Protein AF-A0A169RGC4-F1 (afdb_monomer_lite)

Radius of gyration: 24.98 Å; chains: 1; bounding box: 71×52×69 Å

Foldseek 3Di:
DDDDDDDDPDDDDDDDDFDFDQDDDPNDTDTDGPPQWFAWKWKKWQWDQVQLVLQLVVLVVQQFPQWDDSRPKIKTLAGFRDGARCVQQDFPDAFWPDKDAFAADWAWDQDPQQWIKIWHDDPVSQVSSVSCVVRPGDDDDPGDIIIIGTGNHQGPHDRVPDDGGRHMIITTGMDMDHD

Sequence (179 aa):
MCQACGGACGALPSRRSGLVLDVNVAGRSLRIRDAGGAAPLYVSRPLDADSASRMTEWARRCGFVDLVPQDQMHVTVAYSRAPVDWFKFPSWFAADDLVVPAGGPRRVETFDGDVSVLRFASEPLNLRWDEFRRGGCSWDHPSYAPHITFAGRLGTADPSRLKAFAGELRFGPEEFAPI

pLDDT: mean 83.48, std 19.13, range [35.03, 98.5]

Organism: NCBI:txid223967

Secondary structure (DSSP, 8-state):
-------------------EEEEEETTEEEEEE-----EEEEEEEEBPHHHHHHHHHHHHHHT-EEEPPGGG-EEEEEEEEEEE-GGG----S-TT-EEE-SSSSEEEEE-TTS-EEEEE--HHHHHHHHHHHHTT---SSSS---EEEEEEE-TT--TTTPPPP-S-EEE---EEE--

Structure (mmCIF, N/CA/C/O backbone):
data_AF-A0A169RGC4-F1
#
_entry.id   AF-A0A169RGC4-F1
#
loop_
_atom_site.group_PDB
_atom_site.id
_atom_site.type_symbol
_atom_site.label_atom_id
_atom_site.label_alt_id
_atom_site.label_comp_id
_atom_site.label_asym_id
_atom_site.label_entity_id
_atom_site.label_seq_id
_atom_site.pdbx_PDB_ins_code
_atom_site.Cartn_x
_atom_site.Cartn_y
_atom_site.Cartn_z
_atom_site.occupancy
_atom_site.B_iso_or_equiv
_atom_site.auth_seq_id
_atom_site.auth_comp_id
_atom_site.auth_asym_id
_atom_site.auth_atom_id
_atom_site.pdbx_PDB_model_num
ATOM 1 N N . MET A 1 1 ? 50.389 -39.868 -49.299 1.00 39.00 1 MET A N 1
ATOM 2 C CA . MET A 1 1 ? 50.598 -38.575 -48.609 1.00 39.00 1 MET A CA 1
ATOM 3 C C . MET A 1 1 ? 49.284 -37.803 -48.654 1.00 39.00 1 MET A C 1
ATOM 5 O O . MET A 1 1 ? 48.720 -37.744 -49.735 1.00 39.00 1 MET A O 1
ATOM 9 N N . CYS A 1 2 ? 48.831 -37.290 -47.495 1.00 36.91 2 CYS A N 1
ATOM 10 C CA . CYS A 1 2 ? 47.603 -36.505 -47.212 1.00 36.91 2 CYS A CA 1
ATOM 11 C C . CYS A 1 2 ? 46.265 -37.229 -47.483 1.00 36.91 2 CYS A C 1
ATOM 13 O O . CYS A 1 2 ? 45.846 -37.335 -48.624 1.00 36.91 2 CYS A O 1
ATOM 15 N N . GLN A 1 3 ? 45.627 -37.928 -46.535 1.00 38.81 3 GLN A N 1
ATOM 16 C CA . GLN A 1 3 ? 45.061 -37.561 -45.217 1.00 38.81 3 GLN A CA 1
ATOM 17 C C . GLN A 1 3 ? 43.708 -36.827 -45.320 1.00 38.81 3 GLN A C 1
ATOM 19 O O . GLN A 1 3 ? 43.590 -35.760 -45.912 1.00 38.81 3 GLN A O 1
ATOM 24 N N . ALA A 1 4 ? 42.690 -37.488 -44.763 1.00 43.19 4 ALA A N 1
ATOM 25 C CA . ALA A 1 4 ? 41.274 -37.155 -44.793 1.00 43.19 4 ALA A CA 1
ATOM 26 C C . ALA A 1 4 ? 40.915 -35.992 -43.854 1.00 43.19 4 ALA A C 1
ATOM 28 O O . ALA A 1 4 ? 41.393 -35.947 -42.722 1.00 43.19 4 ALA A O 1
ATOM 29 N N . CYS A 1 5 ? 39.993 -35.127 -44.283 1.00 39.34 5 CYS A N 1
ATOM 30 C CA . CYS A 1 5 ? 39.291 -34.185 -43.411 1.00 39.34 5 CYS A CA 1
ATOM 31 C C . CYS A 1 5 ? 37.832 -34.634 -43.265 1.00 39.34 5 CYS A C 1
ATOM 33 O O . CYS A 1 5 ? 36.992 -34.349 -44.115 1.00 39.34 5 CYS A O 1
ATOM 35 N N . GLY A 1 6 ? 37.549 -35.365 -42.184 1.00 35.59 6 GLY A N 1
ATOM 36 C CA . GLY A 1 6 ? 36.192 -35.608 -41.702 1.00 35.59 6 GLY A CA 1
ATOM 37 C C . GLY A 1 6 ? 35.671 -34.365 -40.983 1.00 35.59 6 GLY A C 1
ATOM 38 O O . GLY A 1 6 ? 36.215 -33.968 -39.955 1.00 35.59 6 GLY A O 1
ATOM 39 N N . GLY A 1 7 ? 34.634 -33.737 -41.536 1.00 35.12 7 GLY A N 1
ATOM 40 C CA . GLY A 1 7 ? 33.927 -32.630 -40.899 1.00 35.12 7 GLY A CA 1
ATOM 41 C C . GLY A 1 7 ? 32.995 -33.153 -39.811 1.00 35.12 7 GLY A C 1
ATOM 42 O O . GLY A 1 7 ? 31.954 -33.734 -40.108 1.00 35.12 7 GLY A O 1
ATOM 43 N N . ALA A 1 8 ? 33.369 -32.956 -38.549 1.00 39.88 8 ALA A N 1
ATOM 44 C CA . ALA A 1 8 ? 32.486 -33.191 -37.417 1.00 39.88 8 ALA A CA 1
ATOM 45 C C . ALA A 1 8 ? 31.430 -32.076 -37.341 1.00 39.88 8 ALA A C 1
ATOM 47 O O . ALA A 1 8 ? 31.753 -30.895 -37.212 1.00 39.88 8 ALA A O 1
ATOM 48 N N . CYS A 1 9 ? 30.159 -32.472 -37.406 1.00 39.56 9 CYS A N 1
ATOM 49 C CA . CYS A 1 9 ? 29.011 -31.645 -37.060 1.00 39.56 9 CYS A CA 1
ATOM 50 C C . CYS A 1 9 ? 29.059 -31.371 -35.545 1.00 39.56 9 CYS A C 1
ATOM 52 O O . CYS A 1 9 ? 28.739 -32.239 -34.735 1.00 39.56 9 CYS A O 1
ATOM 54 N N . GLY A 1 10 ? 29.546 -30.190 -35.159 1.00 35.03 10 GLY A N 1
ATOM 55 C CA . GLY A 1 10 ? 29.570 -29.734 -33.772 1.00 35.03 10 GLY A CA 1
ATOM 56 C C . GLY A 1 10 ? 28.248 -29.068 -33.407 1.00 35.03 10 GLY A C 1
ATOM 57 O O . GLY A 1 10 ? 27.938 -27.988 -33.903 1.00 35.03 10 GLY A O 1
ATOM 58 N N . ALA A 1 11 ? 27.472 -29.716 -32.541 1.00 40.44 11 ALA A N 1
ATOM 59 C CA . ALA A 1 11 ? 26.270 -29.158 -31.940 1.00 40.44 11 ALA A CA 1
ATOM 60 C C . ALA A 1 11 ? 26.572 -27.838 -31.201 1.00 40.44 11 ALA A C 1
ATOM 62 O O . ALA A 1 11 ? 27.529 -27.748 -30.429 1.00 40.44 11 ALA A O 1
ATOM 63 N N . LEU A 1 12 ? 25.732 -26.821 -31.416 1.00 38.06 12 LEU A N 1
ATOM 64 C CA . LEU A 1 12 ? 25.759 -25.560 -30.673 1.00 38.06 12 LEU A CA 1
ATOM 65 C C . LEU A 1 12 ? 25.458 -25.826 -29.187 1.00 38.06 12 LEU A C 1
ATOM 67 O O . LEU A 1 12 ? 24.394 -26.370 -28.880 1.00 38.06 12 LEU A O 1
ATOM 71 N N . PRO A 1 13 ? 26.321 -25.422 -28.238 1.00 37.00 13 PRO A N 1
ATOM 72 C CA . PRO A 1 13 ? 25.960 -25.472 -26.834 1.00 37.00 13 PRO A CA 1
ATOM 73 C C . PRO A 1 13 ? 24.955 -24.355 -26.533 1.00 37.00 13 PRO A C 1
ATOM 75 O O . PRO A 1 13 ? 25.284 -23.170 -26.576 1.00 37.00 13 PRO A O 1
ATOM 78 N N . SER A 1 14 ? 23.730 -24.731 -26.166 1.00 51.28 14 SER A N 1
ATOM 79 C CA . SER A 1 14 ? 22.794 -23.821 -25.513 1.00 51.28 14 SER A CA 1
ATOM 80 C C . SER A 1 14 ? 23.370 -23.417 -24.152 1.00 51.28 14 SER A C 1
ATOM 82 O O . SER A 1 14 ? 23.319 -24.185 -23.190 1.00 51.28 14 SER A O 1
ATOM 84 N N . ARG A 1 15 ? 23.929 -22.211 -24.046 1.00 40.75 15 ARG A N 1
ATOM 85 C CA . ARG A 1 15 ? 24.259 -21.601 -22.754 1.00 40.75 15 ARG A CA 1
ATOM 86 C C . ARG A 1 15 ? 23.496 -20.295 -22.617 1.00 40.75 15 ARG A C 1
ATOM 88 O O . ARG A 1 15 ? 23.876 -19.273 -23.171 1.00 40.75 15 ARG A O 1
ATOM 95 N N . ARG A 1 16 ? 22.421 -20.349 -21.829 1.00 53.38 16 ARG A N 1
ATOM 96 C CA . ARG A 1 16 ? 21.926 -19.186 -21.091 1.00 53.38 16 ARG A CA 1
ATOM 97 C C . ARG A 1 16 ? 23.031 -18.765 -20.126 1.00 53.38 16 ARG A C 1
ATOM 99 O O . ARG A 1 16 ? 23.321 -19.504 -19.190 1.00 53.38 16 ARG A O 1
ATOM 106 N N . SER A 1 17 ? 23.666 -17.628 -20.360 1.00 44.28 17 SER A N 1
ATOM 107 C CA . SER A 1 17 ? 24.466 -16.884 -19.379 1.00 44.28 17 SER A CA 1
ATOM 108 C C . SER A 1 17 ? 24.705 -15.495 -19.961 1.00 44.28 17 SER A C 1
ATOM 110 O O . SER A 1 17 ? 24.992 -15.400 -21.152 1.00 44.28 17 SER A O 1
ATOM 112 N N . GLY A 1 18 ? 24.506 -14.452 -19.148 1.00 43.84 18 GLY A N 1
ATOM 113 C CA . GLY A 1 18 ? 24.508 -13.045 -19.560 1.00 43.84 18 GLY A CA 1
ATOM 114 C C . GLY A 1 18 ? 25.628 -12.693 -20.539 1.00 43.84 18 GLY A C 1
ATOM 115 O O . GLY A 1 18 ? 26.753 -13.179 -20.408 1.00 43.84 18 GLY A O 1
ATOM 116 N N . LEU A 1 19 ? 25.293 -11.872 -21.534 1.00 46.81 19 LEU A N 1
ATOM 117 C CA . LEU A 1 19 ? 26.230 -11.390 -22.540 1.00 46.81 19 LEU A CA 1
ATOM 118 C C . LEU A 1 19 ? 27.391 -10.685 -21.825 1.00 46.81 19 LEU A C 1
ATOM 120 O O . LEU A 1 19 ? 27.216 -9.623 -21.234 1.00 46.81 19 LEU A O 1
ATOM 124 N N . VAL A 1 20 ? 28.574 -11.296 -21.846 1.00 51.88 20 VAL A N 1
ATOM 125 C CA . VAL A 1 20 ? 29.806 -10.633 -21.420 1.00 51.88 20 VAL A CA 1
ATOM 126 C C . VAL A 1 20 ? 30.386 -9.988 -22.664 1.00 51.88 20 VAL A C 1
ATOM 128 O O . VAL A 1 20 ? 30.787 -10.696 -23.588 1.00 51.88 20 VAL A O 1
ATOM 131 N N . LEU A 1 21 ? 30.395 -8.657 -22.702 1.00 55.22 21 LEU A N 1
ATOM 132 C CA . LEU A 1 21 ? 31.106 -7.926 -23.742 1.00 55.22 21 LEU A CA 1
ATOM 133 C C . LEU A 1 21 ? 32.515 -7.623 -23.233 1.00 55.22 21 LEU A C 1
ATOM 135 O O . LEU A 1 21 ? 32.686 -6.961 -22.205 1.00 55.22 21 LEU A O 1
ATOM 139 N N . ASP A 1 22 ? 33.516 -8.101 -23.962 1.00 61.06 22 ASP A N 1
ATOM 140 C CA . ASP A 1 22 ? 34.893 -7.660 -23.783 1.00 61.06 22 ASP A CA 1
ATOM 141 C C . ASP A 1 22 ? 35.091 -6.384 -24.608 1.00 61.06 22 ASP A C 1
ATOM 143 O O . ASP A 1 22 ? 35.168 -6.422 -25.837 1.00 61.06 22 ASP A O 1
ATOM 147 N N . VAL A 1 23 ? 35.141 -5.234 -23.932 1.00 66.06 23 VAL A N 1
ATOM 148 C CA . VAL A 1 23 ? 35.429 -3.945 -24.573 1.00 66.06 23 VAL A CA 1
ATOM 149 C C . VAL A 1 23 ? 36.883 -3.588 -24.312 1.00 66.06 23 VAL A C 1
ATOM 151 O O . VAL A 1 23 ? 37.326 -3.539 -23.164 1.00 66.06 23 VAL A O 1
ATOM 154 N N . ASN A 1 24 ? 37.628 -3.300 -25.377 1.00 68.12 24 ASN A N 1
ATOM 155 C CA . ASN A 1 24 ? 38.973 -2.752 -25.264 1.00 68.12 24 ASN A CA 1
ATOM 156 C C . ASN A 1 24 ? 38.913 -1.223 -25.272 1.00 68.12 24 ASN A C 1
ATOM 158 O O . ASN A 1 24 ? 38.585 -0.617 -26.291 1.00 68.12 24 ASN A O 1
ATOM 162 N N . VAL A 1 25 ? 39.269 -0.602 -24.147 1.00 61.53 25 VAL A N 1
ATOM 163 C CA . VAL A 1 25 ? 39.415 0.856 -24.036 1.00 61.53 25 VAL A CA 1
ATOM 164 C C . VAL A 1 25 ? 40.846 1.157 -23.606 1.00 61.53 25 VAL A C 1
ATOM 166 O O . VAL A 1 25 ? 41.284 0.711 -22.547 1.00 61.53 25 VAL A O 1
ATOM 169 N N . ALA A 1 26 ? 41.592 1.883 -24.445 1.00 72.75 26 ALA A N 1
ATOM 170 C CA . ALA A 1 26 ? 42.985 2.277 -24.192 1.00 72.75 26 ALA A CA 1
ATOM 171 C C . ALA A 1 26 ? 43.910 1.108 -23.768 1.00 72.75 26 ALA A C 1
ATOM 173 O O . ALA A 1 26 ? 44.706 1.230 -22.840 1.00 72.75 26 ALA A O 1
ATOM 174 N N . GLY A 1 27 ? 43.781 -0.050 -24.427 1.00 72.50 27 GLY A N 1
ATOM 175 C CA . GLY A 1 27 ? 44.619 -1.228 -24.163 1.00 72.50 27 GLY A CA 1
ATOM 176 C C . GLY A 1 27 ? 44.277 -1.994 -22.880 1.00 72.50 27 GLY A C 1
ATOM 177 O O . GLY A 1 27 ? 45.005 -2.913 -22.509 1.00 72.50 27 GLY A O 1
ATOM 178 N N . ARG A 1 28 ? 43.180 -1.643 -22.197 1.00 59.34 28 ARG A N 1
ATOM 179 C CA . ARG A 1 28 ? 42.624 -2.415 -21.082 1.00 59.34 28 ARG A CA 1
ATOM 180 C C . ARG A 1 28 ? 41.343 -3.115 -21.527 1.00 59.34 28 ARG A C 1
ATOM 182 O O . ARG A 1 28 ? 40.390 -2.466 -21.955 1.00 59.34 28 ARG A O 1
ATOM 189 N N . SER A 1 29 ? 41.324 -4.439 -21.371 1.00 65.00 29 SER A N 1
ATOM 190 C CA . SER A 1 29 ? 40.125 -5.253 -21.572 1.00 65.00 29 SER A CA 1
ATOM 191 C C . SER A 1 29 ? 39.216 -5.107 -20.356 1.00 65.00 29 SER A C 1
ATOM 193 O O . SER A 1 29 ? 39.537 -5.588 -19.267 1.00 65.00 29 SER A O 1
ATOM 195 N N . LEU A 1 30 ? 38.087 -4.431 -20.534 1.00 63.47 30 LEU A N 1
ATOM 196 C CA . LEU A 1 30 ? 37.021 -4.351 -19.545 1.00 63.47 30 LEU A CA 1
ATOM 197 C C . LEU A 1 30 ? 36.033 -5.484 -19.809 1.00 63.47 30 LEU A C 1
ATOM 199 O O . LEU A 1 30 ? 35.459 -5.570 -20.894 1.00 63.47 30 LEU A O 1
ATOM 203 N N . ARG A 1 31 ? 35.820 -6.336 -18.800 1.00 62.25 31 ARG A N 1
ATOM 204 C CA . ARG A 1 31 ? 34.719 -7.302 -18.813 1.00 62.25 31 ARG A CA 1
ATOM 205 C C . ARG A 1 31 ? 33.470 -6.610 -18.305 1.00 62.25 31 ARG A C 1
ATOM 207 O O . ARG A 1 31 ? 33.331 -6.414 -17.097 1.00 62.25 31 ARG A O 1
ATOM 214 N N . ILE A 1 32 ? 32.566 -6.256 -19.207 1.00 58.91 32 ILE A N 1
ATOM 215 C CA . ILE A 1 32 ? 31.258 -5.743 -18.814 1.00 58.91 32 ILE A CA 1
ATOM 216 C C . ILE A 1 32 ? 30.361 -6.957 -18.593 1.00 58.91 32 ILE A C 1
ATOM 218 O O . ILE A 1 32 ? 30.009 -7.666 -19.534 1.00 58.91 32 ILE A O 1
ATOM 222 N N . ARG A 1 33 ? 30.040 -7.235 -17.326 1.00 54.06 33 ARG A N 1
ATOM 223 C CA . ARG A 1 33 ? 28.936 -8.132 -16.985 1.00 54.06 33 ARG A CA 1
ATOM 224 C C . ARG A 1 33 ? 27.667 -7.301 -17.034 1.00 54.06 33 ARG A C 1
ATOM 226 O O . ARG A 1 33 ? 27.591 -6.292 -16.338 1.00 54.06 33 ARG A O 1
ATOM 233 N N . ASP A 1 34 ? 26.698 -7.723 -17.832 1.00 51.50 34 ASP A N 1
ATOM 234 C CA . ASP A 1 34 ? 25.344 -7.204 -17.709 1.00 51.50 34 ASP A CA 1
ATOM 235 C C . ASP A 1 34 ? 24.834 -7.504 -16.289 1.00 51.50 34 ASP A C 1
ATOM 237 O O . ASP A 1 34 ? 24.671 -8.664 -15.903 1.00 51.50 34 ASP A O 1
ATOM 241 N N . ALA A 1 35 ? 24.684 -6.458 -15.477 1.00 49.84 35 ALA A N 1
ATOM 242 C CA . ALA A 1 35 ? 24.086 -6.545 -14.148 1.00 49.84 35 ALA A CA 1
ATOM 243 C C . ALA A 1 35 ? 22.546 -6.570 -14.220 1.00 49.84 35 ALA A C 1
ATOM 245 O O . ALA A 1 35 ? 21.899 -6.709 -13.184 1.00 49.84 35 ALA A O 1
ATOM 246 N N . GLY A 1 36 ? 21.963 -6.457 -15.424 1.00 55.31 36 GLY A N 1
ATOM 247 C CA . GLY A 1 36 ? 20.528 -6.428 -15.718 1.00 55.31 36 GLY A CA 1
ATOM 248 C C . GLY A 1 36 ? 19.839 -7.784 -15.579 1.00 55.31 36 GLY A C 1
ATOM 249 O O . GLY A 1 36 ? 19.119 -8.237 -16.468 1.00 55.31 36 GLY A O 1
ATOM 250 N N . GLY A 1 37 ? 20.071 -8.469 -14.462 1.00 68.88 37 GLY A N 1
ATOM 251 C CA . GLY A 1 37 ? 19.332 -9.671 -14.122 1.00 68.88 37 GLY A CA 1
ATOM 252 C C . GLY A 1 37 ? 17.921 -9.294 -13.698 1.00 68.88 37 GLY A C 1
ATOM 253 O O . GLY A 1 37 ? 17.739 -8.666 -12.660 1.00 68.88 37 GLY A O 1
ATOM 254 N N . ALA A 1 38 ? 16.924 -9.697 -14.485 1.00 87.75 38 ALA A N 1
ATOM 255 C CA . ALA A 1 38 ? 15.538 -9.661 -14.049 1.00 87.75 38 ALA A CA 1
ATOM 256 C C . ALA A 1 38 ? 15.409 -10.315 -12.658 1.00 87.75 38 ALA A C 1
ATOM 258 O O . ALA A 1 38 ? 15.929 -11.414 -12.443 1.00 87.75 38 ALA A O 1
ATOM 259 N N . ALA A 1 39 ? 14.723 -9.655 -11.727 1.00 92.69 39 ALA A N 1
ATOM 260 C CA . ALA A 1 39 ? 14.604 -10.091 -10.338 1.00 92.69 39 ALA A CA 1
ATOM 261 C C . ALA A 1 39 ? 13.158 -9.949 -9.837 1.00 92.69 39 ALA A C 1
ATOM 263 O O . ALA A 1 39 ? 12.421 -9.104 -10.360 1.00 92.69 39 ALA A O 1
ATOM 264 N N . PRO A 1 40 ? 12.723 -10.776 -8.865 1.00 96.00 40 PRO A N 1
ATOM 265 C CA . PRO A 1 40 ? 11.459 -10.563 -8.165 1.00 96.00 40 PRO A CA 1
ATOM 266 C C . PRO A 1 40 ? 11.395 -9.145 -7.599 1.00 96.00 40 PRO A C 1
ATOM 268 O O . PRO A 1 40 ? 12.417 -8.623 -7.169 1.00 96.00 40 PRO A O 1
ATOM 271 N N . LEU A 1 41 ? 10.221 -8.524 -7.623 1.00 94.94 41 LEU A N 1
ATOM 272 C CA . LEU A 1 41 ? 10.061 -7.089 -7.394 1.00 94.94 41 LEU A CA 1
ATOM 273 C C . LEU A 1 41 ? 8.961 -6.815 -6.374 1.00 94.94 41 LEU A C 1
ATOM 275 O O . LEU A 1 41 ? 7.818 -7.225 -6.580 1.00 94.94 41 LEU A O 1
ATOM 279 N N . TYR A 1 42 ? 9.280 -6.038 -5.344 1.00 96.62 42 TYR A N 1
ATOM 280 C CA . TYR A 1 42 ? 8.307 -5.408 -4.465 1.00 96.62 42 TYR A CA 1
ATOM 281 C C . TYR A 1 42 ? 8.309 -3.892 -4.666 1.00 96.62 42 TYR A C 1
ATOM 283 O O . TYR A 1 42 ? 9.368 -3.268 -4.628 1.00 96.62 42 TYR A O 1
ATOM 291 N N . VAL A 1 43 ? 7.128 -3.308 -4.886 1.00 95.69 43 VAL A N 1
ATOM 292 C CA . VAL A 1 43 ? 6.939 -1.855 -4.968 1.00 95.69 43 VAL A CA 1
ATOM 293 C C . VAL A 1 43 ? 5.833 -1.428 -4.023 1.00 95.69 43 VAL A C 1
ATOM 295 O O . VAL A 1 43 ? 4.694 -1.902 -4.120 1.00 95.69 43 VAL A O 1
ATOM 298 N N . SER A 1 44 ? 6.150 -0.486 -3.147 1.00 96.31 44 SER A N 1
ATOM 299 C CA . SER A 1 44 ? 5.217 0.129 -2.207 1.00 96.31 44 SER A CA 1
ATOM 300 C C . SER A 1 44 ? 5.333 1.648 -2.234 1.00 96.31 44 SER A C 1
ATOM 302 O O . SER A 1 44 ? 6.262 2.214 -2.807 1.00 96.31 44 SER A O 1
ATOM 304 N N . ARG A 1 45 ? 4.358 2.318 -1.618 1.00 95.44 45 ARG A N 1
ATOM 305 C CA . ARG A 1 45 ? 4.458 3.735 -1.261 1.00 95.44 45 ARG A CA 1
ATOM 306 C C . A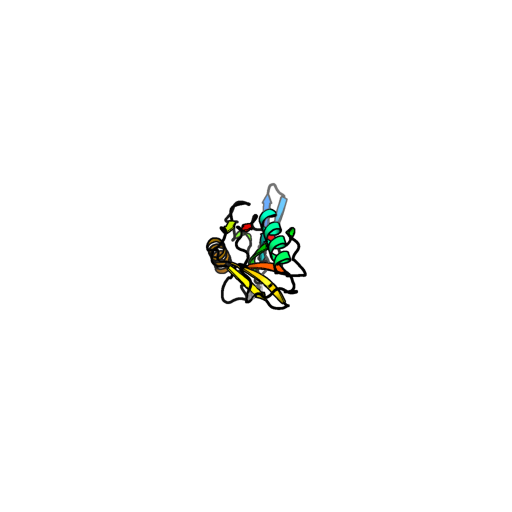RG A 1 45 ? 4.150 3.900 0.226 1.00 95.44 45 ARG A C 1
ATOM 308 O O . ARG A 1 45 ? 3.059 3.477 0.636 1.00 95.44 45 ARG A O 1
ATOM 315 N N . PRO A 1 46 ? 5.057 4.479 1.029 1.00 96.31 46 PRO A N 1
ATOM 316 C CA . PRO A 1 46 ? 4.822 4.689 2.451 1.00 96.31 46 PRO A CA 1
ATOM 317 C C . PRO A 1 46 ? 3.702 5.711 2.655 1.00 96.31 46 PRO A C 1
ATOM 319 O O . PRO A 1 46 ? 3.577 6.673 1.896 1.00 96.31 46 PRO A O 1
ATOM 322 N N . LEU A 1 47 ? 2.869 5.490 3.668 1.00 97.44 47 LEU A N 1
ATOM 323 C CA . LEU A 1 47 ? 1.881 6.465 4.115 1.00 97.44 47 LEU A CA 1
ATOM 324 C C . LEU A 1 47 ? 2.619 7.592 4.846 1.00 97.44 47 LEU A C 1
ATOM 326 O O . LEU A 1 47 ? 3.491 7.330 5.672 1.00 97.44 47 LEU A O 1
ATOM 330 N N . ASP A 1 48 ? 2.286 8.843 4.545 1.00 95.69 48 ASP A N 1
ATOM 331 C CA . ASP A 1 48 ? 2.943 9.977 5.187 1.00 95.69 48 ASP A CA 1
ATOM 332 C C . ASP A 1 48 ? 2.658 10.019 6.701 1.00 95.69 48 ASP A C 1
ATOM 334 O O . ASP A 1 48 ? 1.629 9.530 7.179 1.00 95.69 48 ASP A O 1
ATOM 338 N N . ALA A 1 49 ? 3.562 10.644 7.459 1.00 96.62 49 ALA A N 1
ATOM 339 C CA . ALA A 1 49 ? 3.500 10.657 8.918 1.00 96.62 49 ALA A CA 1
ATOM 340 C C . ALA A 1 49 ? 2.204 11.283 9.475 1.00 96.62 49 ALA A C 1
ATOM 342 O O . ALA A 1 49 ? 1.685 10.802 10.486 1.00 96.62 49 ALA A O 1
ATOM 343 N N . ASP A 1 50 ? 1.644 12.313 8.827 1.00 96.75 50 ASP A N 1
ATOM 344 C CA . ASP A 1 50 ? 0.396 12.937 9.283 1.00 96.75 50 ASP A CA 1
ATOM 345 C C . ASP A 1 50 ? -0.805 12.008 9.051 1.00 96.75 50 ASP A C 1
ATOM 347 O O . ASP A 1 50 ? -1.596 11.767 9.972 1.00 96.75 50 ASP A O 1
ATOM 351 N N . SER A 1 51 ? -0.921 11.408 7.860 1.00 97.38 51 SER A N 1
ATOM 352 C CA . SER A 1 51 ? -1.996 10.442 7.594 1.00 97.38 51 SER A CA 1
ATOM 353 C C . SER A 1 51 ? -1.874 9.190 8.462 1.00 97.38 51 SER A C 1
ATOM 355 O O . SER A 1 51 ? -2.891 8.715 8.977 1.00 97.38 51 SER A O 1
ATOM 357 N N . ALA A 1 52 ? -0.659 8.676 8.675 1.00 98.19 52 ALA A N 1
ATOM 358 C CA . ALA A 1 52 ? -0.409 7.519 9.533 1.00 98.19 52 ALA A CA 1
ATOM 359 C C . ALA A 1 52 ? -0.778 7.802 10.997 1.00 98.19 52 ALA A C 1
ATOM 361 O O . ALA A 1 52 ? -1.415 6.969 11.654 1.00 98.19 52 ALA A O 1
ATOM 362 N N . SER A 1 53 ? -0.463 9.000 11.499 1.00 98.44 53 SER A N 1
ATOM 363 C CA . SER A 1 53 ? -0.857 9.430 12.841 1.00 98.44 53 SER A CA 1
ATOM 364 C C . SER A 1 53 ? -2.378 9.495 12.994 1.00 98.44 53 SER A C 1
ATOM 366 O O . SER A 1 53 ? -2.947 8.821 13.860 1.00 98.44 53 SER A O 1
ATOM 368 N N . ARG A 1 54 ? -3.071 10.195 12.084 1.00 98.44 54 ARG A N 1
ATOM 369 C CA . ARG A 1 54 ? -4.542 10.300 12.101 1.00 98.44 54 ARG A CA 1
ATOM 370 C C . ARG A 1 54 ? -5.230 8.939 11.976 1.00 98.44 54 ARG A C 1
ATOM 372 O O . ARG A 1 54 ? -6.246 8.704 12.638 1.00 98.44 54 ARG A O 1
ATOM 379 N N . MET A 1 55 ? -4.692 8.041 11.148 1.00 97.94 55 MET A N 1
ATOM 380 C CA . MET A 1 55 ? -5.194 6.672 11.013 1.00 97.94 55 MET A CA 1
ATOM 381 C C . MET A 1 55 ? -5.000 5.878 12.308 1.00 97.94 55 MET A C 1
ATOM 383 O O . MET A 1 55 ? -5.943 5.238 12.769 1.00 97.94 55 MET A O 1
ATOM 387 N N . THR A 1 56 ? -3.824 5.966 12.931 1.00 98.19 56 THR A N 1
ATOM 388 C CA . THR A 1 56 ? -3.523 5.298 14.206 1.00 98.19 56 THR A CA 1
ATOM 389 C C . THR A 1 56 ? -4.474 5.756 15.308 1.00 98.19 56 THR A C 1
ATOM 391 O O . THR A 1 56 ? -5.043 4.938 16.029 1.00 98.19 56 THR A O 1
ATOM 394 N N . GLU A 1 57 ? -4.688 7.064 15.442 1.00 98.00 57 GLU A N 1
ATOM 395 C CA . GLU A 1 57 ? -5.611 7.613 16.435 1.00 98.00 57 GLU A CA 1
ATOM 396 C C . GLU A 1 57 ? -7.055 7.169 16.200 1.00 98.00 57 GLU A C 1
ATOM 398 O O . GLU A 1 57 ? -7.760 6.818 17.149 1.00 98.00 57 GLU A O 1
ATOM 403 N N . TRP A 1 58 ? -7.506 7.172 14.942 1.00 97.50 58 TRP A N 1
ATOM 404 C CA . TRP A 1 58 ? -8.817 6.640 14.583 1.00 97.50 58 TRP A CA 1
ATOM 405 C C . TRP A 1 58 ? -8.927 5.159 14.953 1.00 97.50 58 TRP A C 1
ATOM 407 O O . TRP A 1 58 ? -9.867 4.795 15.656 1.00 97.50 58 TRP A O 1
ATOM 417 N N . ALA A 1 59 ? -7.944 4.334 14.586 1.00 96.56 59 ALA A N 1
ATOM 418 C CA . ALA A 1 59 ? -7.952 2.904 14.872 1.00 96.56 59 ALA A CA 1
ATOM 419 C C . ALA A 1 59 ? -8.032 2.626 16.386 1.00 96.56 59 ALA A C 1
ATOM 421 O O . ALA A 1 59 ? -8.853 1.819 16.826 1.00 96.56 59 ALA A O 1
ATOM 422 N N . ARG A 1 60 ? -7.276 3.372 17.206 1.00 95.75 60 ARG A N 1
ATOM 423 C CA . ARG A 1 60 ? -7.358 3.290 18.677 1.00 95.75 60 ARG A CA 1
ATOM 424 C C . ARG A 1 60 ? -8.758 3.600 19.197 1.00 95.75 60 ARG A C 1
ATOM 426 O O . ARG A 1 60 ? -9.287 2.845 20.006 1.00 95.75 60 ARG A O 1
ATOM 433 N N . ARG A 1 61 ? -9.383 4.687 18.724 1.00 95.38 61 ARG A N 1
ATOM 434 C CA . ARG A 1 61 ? -10.750 5.062 19.138 1.00 95.38 61 ARG A CA 1
ATOM 435 C C . ARG A 1 61 ? -11.794 4.022 18.740 1.00 95.38 61 ARG A C 1
ATOM 437 O O . ARG A 1 61 ? -12.816 3.907 19.406 1.00 95.38 61 ARG A O 1
ATOM 444 N N . CYS A 1 62 ? -11.549 3.288 17.660 1.00 93.81 62 CYS A N 1
ATOM 445 C CA . CYS A 1 62 ? -12.431 2.231 17.180 1.00 93.81 62 CYS A CA 1
ATOM 446 C C . CYS A 1 62 ? -12.225 0.885 17.890 1.00 93.81 62 CYS A C 1
ATOM 448 O O . CYS A 1 62 ? -13.026 -0.018 17.670 1.00 93.81 62 CYS A O 1
ATOM 450 N N . GLY A 1 63 ? -11.198 0.752 18.737 1.00 94.06 63 GLY A N 1
ATOM 451 C CA . GLY A 1 63 ? -10.936 -0.461 19.515 1.00 94.06 63 GLY A CA 1
ATOM 452 C C . GLY A 1 63 ? -10.017 -1.484 18.841 1.00 94.06 63 GLY A C 1
ATOM 453 O O . GLY A 1 63 ? -9.920 -2.608 19.336 1.00 94.06 63 GLY A O 1
ATOM 454 N N . PHE A 1 64 ? -9.337 -1.118 17.746 1.00 94.56 64 PHE A N 1
ATOM 455 C CA . PHE A 1 64 ? -8.316 -1.980 17.140 1.00 94.56 64 PHE A CA 1
ATOM 456 C C . PHE A 1 64 ? -7.085 -2.088 18.046 1.00 94.56 64 PHE A C 1
ATOM 458 O O . PHE A 1 64 ? -6.703 -1.128 18.722 1.00 94.56 64 PHE A O 1
ATOM 465 N N . VAL A 1 65 ? -6.444 -3.255 18.022 1.00 93.25 65 VAL A N 1
ATOM 466 C CA . VAL A 1 65 ? -5.231 -3.566 18.794 1.00 93.25 65 VAL A CA 1
ATOM 467 C C . VAL A 1 65 ? -4.126 -4.048 17.859 1.00 93.25 65 VAL A C 1
ATOM 469 O O . VAL A 1 65 ? -4.371 -4.274 16.677 1.00 93.25 65 VAL A O 1
ATOM 472 N N . ASP A 1 66 ? -2.903 -4.174 18.376 1.00 94.88 66 ASP A N 1
ATOM 473 C CA . ASP A 1 66 ? -1.727 -4.579 17.592 1.00 94.88 66 ASP A CA 1
ATOM 474 C C . ASP A 1 66 ? -1.551 -3.712 16.339 1.00 94.88 66 ASP A C 1
ATOM 476 O O . ASP A 1 66 ? -1.453 -4.192 15.209 1.00 94.88 66 ASP A O 1
ATOM 480 N N . LEU A 1 67 ? -1.600 -2.395 16.552 1.00 96.88 67 LEU A N 1
ATOM 481 C CA . LEU A 1 67 ? -1.508 -1.416 15.478 1.00 96.88 67 LEU A CA 1
ATOM 482 C C . LEU A 1 67 ? -0.143 -1.492 14.803 1.00 96.88 67 LEU A C 1
ATOM 484 O O . LEU A 1 67 ? 0.889 -1.581 15.472 1.00 96.88 67 LEU A O 1
ATOM 488 N N . VAL A 1 68 ? -0.156 -1.398 13.478 1.00 97.06 68 VAL A N 1
ATOM 489 C CA . VAL A 1 68 ? 1.064 -1.317 12.675 1.00 97.06 68 VAL A CA 1
ATOM 490 C C . VAL A 1 68 ? 1.819 -0.036 13.056 1.00 97.06 68 VAL A C 1
ATOM 492 O O . VAL A 1 68 ? 1.182 1.014 13.198 1.00 97.06 68 VAL A O 1
ATOM 495 N N . PRO A 1 69 ? 3.152 -0.085 13.243 1.00 97.94 69 PRO A N 1
ATOM 496 C CA . PRO A 1 69 ? 3.958 1.117 13.430 1.00 97.94 69 PRO A CA 1
ATOM 497 C C . PRO A 1 69 ? 3.726 2.125 12.297 1.00 97.94 69 PRO A C 1
ATOM 499 O O . PRO A 1 69 ? 3.605 1.746 11.135 1.00 97.94 69 PRO A O 1
ATOM 502 N N . GLN A 1 70 ? 3.631 3.414 12.626 1.00 97.75 70 GLN A N 1
ATOM 503 C CA . GLN A 1 70 ? 3.246 4.456 11.660 1.00 97.75 70 GLN A CA 1
ATOM 504 C C . GLN A 1 70 ? 4.182 4.517 10.447 1.00 97.75 70 GLN A C 1
ATOM 506 O O . GLN A 1 70 ? 3.719 4.690 9.326 1.00 97.75 70 GLN A O 1
ATOM 511 N N . ASP A 1 71 ? 5.477 4.315 10.677 1.00 97.00 71 ASP A N 1
ATOM 512 C CA . ASP A 1 71 ? 6.543 4.279 9.673 1.00 97.00 71 ASP A CA 1
ATOM 513 C C . ASP A 1 71 ? 6.552 2.999 8.821 1.00 97.00 71 ASP A C 1
ATOM 515 O O . ASP A 1 71 ? 7.284 2.917 7.839 1.00 97.00 71 ASP A O 1
ATOM 519 N N . GLN A 1 72 ? 5.729 2.008 9.167 1.00 97.50 72 GLN A N 1
ATOM 520 C CA . GLN A 1 72 ? 5.547 0.775 8.402 1.00 97.50 72 GLN A CA 1
ATOM 521 C C . GLN A 1 72 ? 4.228 0.753 7.629 1.00 97.50 72 GLN A C 1
ATOM 523 O O . GLN A 1 72 ? 4.004 -0.171 6.848 1.00 97.50 72 GLN A O 1
ATOM 528 N N . MET A 1 73 ? 3.338 1.734 7.812 1.00 98.50 73 MET A N 1
ATOM 529 C CA . MET A 1 73 ? 2.100 1.812 7.038 1.00 98.50 73 MET A CA 1
ATOM 530 C C . MET A 1 73 ? 2.410 2.207 5.595 1.00 98.50 73 MET A C 1
ATOM 532 O O . MET A 1 73 ? 3.070 3.207 5.331 1.00 98.50 73 MET A O 1
ATOM 536 N N . HIS A 1 74 ? 1.907 1.432 4.641 1.00 98.12 74 HIS A N 1
ATOM 537 C CA . HIS A 1 74 ? 2.130 1.665 3.218 1.00 98.12 74 HIS A CA 1
ATOM 538 C C . HIS A 1 74 ? 0.983 1.085 2.392 1.00 98.12 74 HIS A C 1
ATOM 540 O O . HIS A 1 74 ? 0.168 0.303 2.887 1.00 98.12 74 HIS A O 1
ATOM 546 N N . VAL A 1 75 ? 0.942 1.457 1.114 1.00 98.06 75 VAL A N 1
ATOM 547 C CA . VAL A 1 75 ? 0.165 0.749 0.095 1.00 98.06 75 VAL A CA 1
ATOM 548 C C . VAL A 1 75 ? 1.115 -0.023 -0.812 1.00 98.06 75 VAL A C 1
ATOM 550 O O . VAL A 1 75 ? 2.093 0.528 -1.319 1.00 98.06 75 VAL A O 1
ATOM 553 N N . THR A 1 76 ? 0.838 -1.305 -1.030 1.00 97.31 76 THR A N 1
ATOM 554 C CA . THR A 1 76 ? 1.546 -2.097 -2.041 1.00 97.31 76 THR A CA 1
ATOM 555 C C . THR A 1 76 ? 1.021 -1.745 -3.431 1.00 97.31 76 THR A C 1
ATOM 557 O O . THR A 1 76 ? -0.188 -1.771 -3.677 1.00 97.31 76 THR A O 1
ATOM 560 N N . VAL A 1 77 ? 1.929 -1.444 -4.357 1.00 95.94 77 VAL A N 1
ATOM 561 C CA . VAL A 1 77 ? 1.624 -1.179 -5.770 1.00 95.94 77 VAL A CA 1
ATOM 562 C C . VAL A 1 7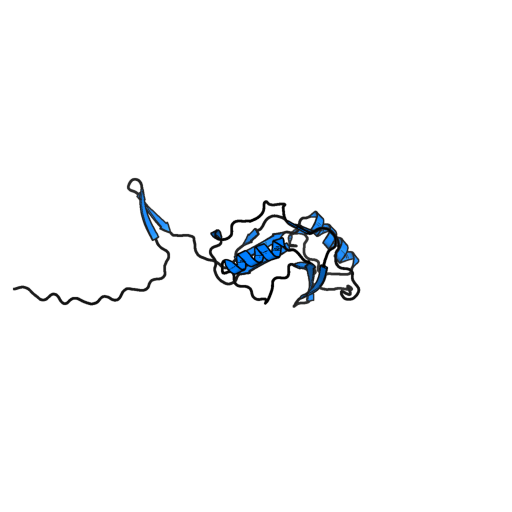7 ? 1.858 -2.432 -6.606 1.00 95.94 77 VAL A C 1
ATOM 564 O O . VAL A 1 77 ? 1.004 -2.797 -7.409 1.00 95.94 77 VAL A O 1
ATOM 567 N N . ALA A 1 78 ? 2.975 -3.130 -6.384 1.00 95.81 78 ALA A N 1
ATOM 568 C CA . ALA A 1 78 ? 3.305 -4.369 -7.077 1.00 95.81 78 ALA A CA 1
ATOM 569 C C . ALA A 1 78 ? 4.040 -5.350 -6.153 1.00 95.81 78 ALA A C 1
ATOM 571 O O . ALA A 1 78 ? 4.861 -4.960 -5.330 1.00 95.81 78 ALA A O 1
ATOM 572 N N . TYR A 1 79 ? 3.755 -6.639 -6.320 1.00 96.69 79 TYR A N 1
ATOM 573 C CA . TYR A 1 79 ? 4.452 -7.739 -5.658 1.00 96.69 79 TYR A CA 1
ATOM 574 C C . TYR A 1 79 ? 4.595 -8.867 -6.683 1.00 96.69 79 TYR A C 1
ATOM 576 O O . TYR A 1 79 ? 3.652 -9.613 -6.948 1.00 96.69 79 TYR A O 1
ATOM 584 N N . SER A 1 80 ? 5.756 -8.939 -7.329 1.00 97.00 80 SER A N 1
ATOM 585 C CA . SER A 1 80 ? 6.044 -9.877 -8.410 1.00 97.00 80 SER A CA 1
ATOM 586 C C . SER A 1 80 ? 7.059 -10.918 -7.969 1.00 97.00 80 SER A C 1
ATOM 588 O O . SER A 1 80 ? 8.244 -10.621 -7.856 1.00 97.00 80 SER A O 1
ATOM 590 N N . ARG A 1 81 ? 6.625 -12.172 -7.812 1.00 96.12 81 ARG A N 1
ATOM 591 C CA . ARG A 1 81 ? 7.537 -13.315 -7.662 1.00 96.12 81 ARG A CA 1
ATOM 592 C C . ARG A 1 81 ? 8.237 -13.679 -8.971 1.00 96.12 81 ARG A C 1
ATOM 594 O O . ARG A 1 81 ? 9.318 -14.261 -8.944 1.00 96.12 81 ARG A O 1
ATOM 601 N N . ALA A 1 82 ? 7.631 -13.363 -10.118 1.00 94.50 82 ALA A N 1
ATOM 602 C CA . ALA A 1 82 ? 8.287 -13.536 -11.407 1.00 94.50 82 ALA A CA 1
ATOM 603 C C . ALA A 1 82 ? 9.410 -12.496 -11.574 1.00 94.50 82 ALA A C 1
ATOM 605 O O . ALA A 1 82 ? 9.178 -11.315 -11.294 1.00 94.50 82 ALA A O 1
ATOM 606 N N . PRO A 1 83 ? 10.603 -12.906 -12.047 1.00 94.50 83 PRO A N 1
ATOM 607 C CA . PRO A 1 83 ? 11.693 -11.979 -12.283 1.00 94.50 83 PRO A CA 1
ATOM 608 C C . PRO A 1 83 ? 11.361 -11.032 -13.436 1.00 94.50 83 PRO A C 1
ATOM 610 O O . PRO A 1 83 ? 11.042 -11.475 -14.541 1.00 94.50 83 PRO A O 1
ATOM 613 N N . VAL A 1 84 ? 11.484 -9.730 -13.186 1.00 93.94 84 VAL A N 1
ATOM 614 C CA . VAL A 1 84 ? 11.290 -8.665 -14.180 1.00 93.94 84 VAL A CA 1
ATOM 615 C C . VAL A 1 84 ? 12.493 -7.732 -14.197 1.00 93.94 84 VAL A C 1
ATOM 617 O O . VAL A 1 84 ? 13.224 -7.628 -13.218 1.00 93.94 84 VAL A O 1
ATOM 620 N N . ASP A 1 85 ? 12.720 -7.066 -15.324 1.00 92.62 85 ASP A N 1
ATOM 621 C CA . ASP A 1 85 ? 13.726 -6.010 -15.424 1.00 92.62 85 ASP A CA 1
ATOM 622 C C . ASP A 1 85 ? 13.151 -4.718 -14.833 1.00 92.62 85 ASP A C 1
ATOM 624 O O . ASP A 1 85 ? 12.212 -4.143 -15.389 1.00 92.62 85 ASP A O 1
ATOM 628 N N . TRP A 1 86 ? 13.687 -4.288 -13.689 1.00 90.12 86 TRP A N 1
ATOM 629 C CA . TRP A 1 86 ? 13.156 -3.152 -12.935 1.00 90.12 86 TRP A CA 1
ATOM 630 C C . TRP A 1 86 ? 13.315 -1.832 -13.698 1.00 90.12 86 TRP A C 1
ATOM 632 O O . TRP A 1 86 ? 12.494 -0.932 -13.533 1.00 90.12 86 TRP A O 1
ATOM 642 N N . PHE A 1 87 ? 14.304 -1.730 -14.595 1.00 88.62 87 PHE A N 1
ATOM 643 C CA . PHE A 1 87 ? 14.552 -0.523 -15.388 1.00 88.62 87 PHE A CA 1
ATOM 644 C C . PHE A 1 87 ? 13.473 -0.259 -16.448 1.00 88.62 87 PHE A C 1
ATOM 646 O O . PHE A 1 87 ? 13.427 0.829 -17.019 1.00 88.62 87 PHE A O 1
ATOM 653 N N . LYS A 1 88 ? 12.564 -1.215 -16.684 1.00 89.75 88 LYS A N 1
ATOM 654 C CA . LYS A 1 88 ? 11.371 -1.019 -17.523 1.00 89.75 88 LYS A CA 1
ATOM 655 C C . LYS A 1 88 ? 10.292 -0.174 -16.855 1.00 89.75 88 LYS A C 1
ATOM 657 O O . LYS A 1 88 ? 9.372 0.256 -17.544 1.00 89.75 88 LYS A O 1
ATOM 662 N N . PHE A 1 89 ? 10.393 0.040 -15.545 1.00 90.12 89 PHE A N 1
ATOM 663 C CA . PHE A 1 89 ? 9.392 0.738 -14.749 1.00 90.12 89 PHE A CA 1
ATOM 664 C C . PHE A 1 89 ? 9.964 2.062 -14.240 1.00 90.12 89 PHE A C 1
ATOM 666 O O . PHE A 1 89 ? 10.348 2.157 -13.073 1.00 90.12 89 PHE A O 1
ATOM 673 N N . PRO A 1 90 ? 10.038 3.110 -15.082 1.00 84.94 90 PRO A N 1
ATOM 674 C CA . PRO A 1 90 ? 10.373 4.433 -14.577 1.00 84.94 90 PRO A CA 1
ATOM 675 C C . PRO A 1 90 ? 9.339 4.833 -13.517 1.00 84.94 90 PRO A C 1
ATOM 677 O O . PRO A 1 90 ? 8.149 4.534 -13.664 1.00 84.94 90 PRO A O 1
ATOM 680 N N . SER A 1 91 ? 9.778 5.473 -12.431 1.00 72.81 91 SER A N 1
ATOM 681 C CA . SER A 1 91 ? 8.843 6.033 -11.449 1.00 72.81 91 SER A CA 1
ATOM 682 C C . SER A 1 91 ? 7.967 7.080 -12.138 1.00 72.81 91 SER A C 1
ATOM 684 O O . SER A 1 91 ? 8.480 7.957 -12.832 1.00 72.81 91 SER A O 1
ATOM 686 N N . TRP A 1 92 ? 6.648 6.977 -11.967 1.00 63.97 92 TRP A N 1
ATOM 687 C CA . TRP A 1 92 ? 5.685 7.927 -12.540 1.00 63.97 92 TRP A CA 1
ATOM 688 C C . TRP A 1 92 ? 5.680 9.278 -11.833 1.00 63.97 92 TRP A C 1
ATOM 690 O O . TRP A 1 92 ? 5.309 10.284 -12.431 1.00 63.97 92 TRP A O 1
ATOM 700 N N . PHE A 1 93 ? 6.044 9.292 -10.553 1.00 56.47 93 PHE A N 1
ATOM 701 C CA . PHE A 1 93 ? 5.686 10.368 -9.639 1.00 56.47 93 PHE A CA 1
ATOM 702 C C . PHE A 1 93 ? 6.925 10.969 -8.980 1.00 56.47 93 PHE A C 1
ATOM 704 O O . PHE A 1 93 ? 7.861 10.239 -8.629 1.00 56.47 93 PHE A O 1
ATOM 711 N N . ALA A 1 94 ? 6.892 12.282 -8.740 1.00 56.69 94 ALA A N 1
ATOM 712 C CA . ALA A 1 94 ? 7.745 12.874 -7.721 1.00 56.69 94 ALA A CA 1
ATOM 713 C C . ALA A 1 94 ? 7.328 12.337 -6.334 1.00 56.69 94 ALA A C 1
ATOM 715 O O . ALA A 1 94 ? 6.299 11.666 -6.180 1.00 56.69 94 ALA A O 1
ATOM 716 N N . ALA A 1 95 ? 8.150 12.591 -5.315 1.00 52.25 95 ALA A N 1
ATOM 717 C CA . ALA A 1 95 ? 7.983 12.026 -3.977 1.00 52.25 95 ALA A CA 1
ATOM 718 C C . ALA A 1 95 ? 6.615 12.309 -3.315 1.00 52.25 95 ALA A C 1
ATOM 720 O O . ALA A 1 95 ? 6.201 11.523 -2.467 1.00 52.25 95 ALA A O 1
ATOM 721 N N . ASP A 1 96 ? 5.874 13.330 -3.763 1.00 54.38 96 ASP A N 1
ATOM 722 C CA . ASP A 1 96 ? 4.765 13.919 -2.998 1.00 54.38 96 ASP A CA 1
ATOM 723 C C . ASP A 1 96 ? 3.382 13.852 -3.698 1.00 54.38 96 ASP A C 1
ATOM 725 O O . ASP A 1 96 ? 2.417 14.459 -3.233 1.00 54.38 96 ASP A O 1
ATOM 729 N N . ASP A 1 97 ? 3.251 13.124 -4.816 1.00 72.06 97 ASP A N 1
ATOM 730 C CA . ASP A 1 97 ? 2.116 13.315 -5.745 1.00 72.06 97 ASP A CA 1
ATOM 731 C C . ASP A 1 97 ? 0.890 12.409 -5.532 1.00 72.06 97 ASP A C 1
ATOM 733 O O . ASP A 1 97 ? -0.145 12.619 -6.172 1.00 72.06 97 ASP A O 1
ATOM 737 N N . LEU A 1 98 ? 0.947 11.394 -4.661 1.00 90.88 98 LEU A N 1
ATOM 738 C CA . LEU A 1 98 ? -0.209 10.515 -4.460 1.00 90.88 98 LEU A CA 1
ATOM 739 C C . LEU A 1 98 ? -1.030 10.944 -3.243 1.00 90.88 98 LEU A C 1
ATOM 741 O O . LEU A 1 98 ? -0.757 10.554 -2.107 1.00 90.88 98 LEU A O 1
ATOM 745 N N . VAL A 1 99 ? -2.101 11.687 -3.516 1.00 94.38 99 VAL A N 1
ATOM 746 C CA . VAL A 1 99 ? 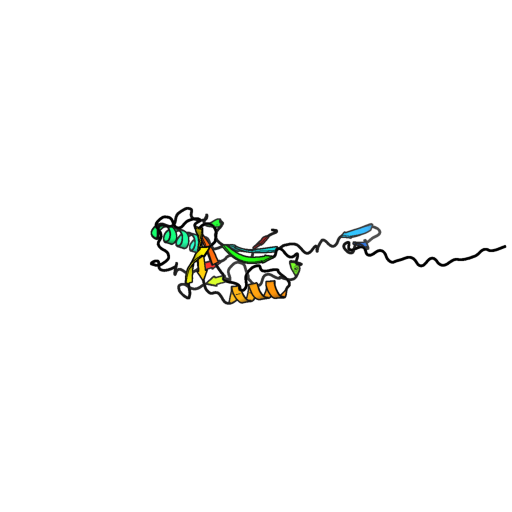-3.112 12.070 -2.526 1.00 94.38 99 VAL A CA 1
ATOM 747 C C . VAL A 1 99 ? -4.435 11.386 -2.850 1.00 94.38 99 VAL A C 1
ATOM 749 O O . VAL A 1 99 ? -4.966 11.514 -3.951 1.00 94.38 99 VAL A O 1
ATOM 752 N N . VAL A 1 100 ? -4.999 10.683 -1.868 1.00 95.69 100 VAL A N 1
ATOM 753 C CA . VAL A 1 100 ? -6.378 10.189 -1.909 1.00 95.69 100 VAL A CA 1
ATOM 754 C C . VAL A 1 100 ? -7.232 11.149 -1.075 1.00 95.69 100 VAL A C 1
ATOM 756 O O . VAL A 1 100 ? -7.110 11.140 0.158 1.00 95.69 100 VAL A O 1
ATOM 759 N N . PRO A 1 101 ? -8.103 11.962 -1.707 1.00 95.00 101 PRO A N 1
ATOM 760 C CA . PRO A 1 101 ? -8.895 12.978 -1.017 1.00 95.00 101 PRO A CA 1
ATOM 761 C C . PRO A 1 101 ? -9.716 12.402 0.133 1.00 95.00 101 PRO A C 1
ATOM 763 O O . PRO A 1 101 ? -10.121 11.242 0.089 1.00 95.00 101 PRO A O 1
ATOM 766 N N . ALA A 1 102 ? -10.001 13.199 1.160 1.00 96.00 102 ALA A N 1
ATOM 767 C CA . ALA A 1 102 ? -10.879 12.779 2.251 1.00 96.00 102 ALA A CA 1
ATOM 768 C C . ALA A 1 102 ? -12.247 12.269 1.733 1.00 96.00 102 ALA A C 1
ATOM 770 O O . ALA A 1 102 ? -12.835 12.833 0.811 1.00 96.00 102 ALA A O 1
ATOM 771 N N . GLY A 1 103 ? -12.769 11.204 2.347 1.00 92.44 103 GLY A N 1
ATOM 772 C CA . GLY A 1 103 ? -14.008 10.536 1.941 1.00 92.44 103 GLY A CA 1
ATOM 773 C C . GLY A 1 103 ? -13.834 9.514 0.810 1.00 92.44 103 GLY A C 1
ATOM 774 O O . GLY A 1 103 ? -12.876 8.747 0.786 1.00 92.44 103 GLY A O 1
ATOM 775 N N . GLY A 1 104 ? -14.810 9.454 -0.098 1.00 92.19 104 GLY A N 1
ATOM 776 C CA . GLY A 1 104 ? -14.836 8.482 -1.195 1.00 92.19 104 GLY A CA 1
ATOM 777 C C . GLY A 1 104 ? -15.095 7.027 -0.761 1.00 92.19 104 GLY A C 1
ATOM 778 O O . GLY A 1 104 ? -15.329 6.747 0.419 1.00 92.19 104 GLY A O 1
ATOM 779 N N . PRO A 1 105 ? -15.091 6.079 -1.718 1.00 95.06 105 PRO A N 1
ATOM 780 C CA . PRO A 1 105 ? -15.335 4.667 -1.441 1.00 95.06 105 PRO A CA 1
ATOM 781 C C . PRO A 1 105 ? -14.202 4.059 -0.608 1.00 95.06 105 PRO A C 1
ATOM 783 O O . PRO A 1 105 ? -13.075 3.902 -1.084 1.00 95.06 105 PRO A O 1
ATOM 786 N N . ARG A 1 106 ? -14.512 3.706 0.643 1.00 95.81 106 ARG A N 1
ATOM 787 C CA . ARG A 1 106 ? -13.588 3.076 1.593 1.00 95.81 106 ARG A CA 1
ATOM 788 C C . ARG A 1 106 ? -14.311 2.063 2.461 1.00 95.81 106 ARG A C 1
ATOM 790 O O . ARG A 1 106 ? -15.477 2.266 2.795 1.00 95.81 106 ARG A O 1
ATOM 797 N N . ARG A 1 107 ? -13.613 1.004 2.862 1.00 94.81 107 ARG A N 1
ATOM 798 C CA . ARG A 1 107 ? -14.118 0.026 3.833 1.00 94.81 107 ARG A CA 1
ATOM 799 C C . ARG A 1 107 ? -12.980 -0.612 4.613 1.00 94.81 107 ARG A C 1
ATOM 801 O O . ARG A 1 107 ? -11.873 -0.747 4.094 1.00 94.81 107 ARG A O 1
ATOM 808 N N . VAL A 1 108 ? -13.276 -0.999 5.848 1.00 94.50 108 VAL A N 1
ATOM 809 C CA . VAL A 1 108 ? -12.396 -1.876 6.620 1.00 94.50 108 VAL A CA 1
ATOM 810 C C . VAL A 1 108 ? -12.679 -3.308 6.199 1.00 94.50 108 VAL A C 1
ATOM 812 O O . VAL A 1 108 ? -13.840 -3.695 6.073 1.00 94.50 108 VAL A O 1
ATOM 815 N N . GLU A 1 109 ? -11.627 -4.079 5.980 1.00 92.19 109 GLU A N 1
ATOM 816 C CA . GLU A 1 109 ? -11.716 -5.516 5.756 1.00 92.19 109 GLU A CA 1
ATOM 817 C C . GLU A 1 109 ? -10.754 -6.248 6.676 1.00 92.19 109 GLU A C 1
ATOM 819 O O . GLU A 1 109 ? -9.764 -5.682 7.142 1.00 92.19 109 GLU A O 1
ATOM 824 N N . THR A 1 110 ? -11.051 -7.522 6.900 1.00 91.12 110 THR A N 1
ATOM 825 C CA . THR A 1 110 ? -10.147 -8.455 7.560 1.00 91.12 110 THR A CA 1
ATOM 826 C C . THR A 1 110 ? -9.618 -9.411 6.504 1.00 91.12 110 THR A C 1
ATOM 828 O O . THR A 1 110 ? -10.401 -10.032 5.783 1.00 91.12 110 THR A O 1
ATOM 831 N N . PHE A 1 111 ? -8.299 -9.471 6.372 1.00 89.31 111 PHE A N 1
ATOM 832 C CA . PHE A 1 111 ? -7.602 -10.435 5.524 1.00 89.31 111 PHE A CA 1
ATOM 833 C C . PHE A 1 111 ? -7.210 -11.668 6.343 1.00 89.31 111 PHE A C 1
ATOM 835 O O . PHE A 1 111 ? -7.439 -11.723 7.554 1.00 89.31 111 PHE A O 1
ATOM 842 N N . ASP A 1 112 ? -6.642 -12.670 5.673 1.00 82.81 112 ASP A N 1
ATOM 843 C CA . ASP A 1 112 ? -6.163 -13.885 6.329 1.00 82.81 112 ASP A CA 1
ATOM 844 C C . ASP A 1 112 ? -5.216 -13.546 7.494 1.00 82.81 112 ASP A C 1
ATOM 846 O O . ASP A 1 112 ? -4.381 -12.644 7.403 1.00 82.81 112 ASP A O 1
ATOM 850 N N . GLY A 1 113 ? -5.360 -14.269 8.608 1.00 78.50 113 GLY A N 1
ATOM 851 C CA . GLY A 1 113 ? -4.568 -14.030 9.819 1.00 78.50 113 GLY A CA 1
ATOM 852 C C . GLY A 1 113 ? -5.064 -12.878 10.704 1.00 78.50 113 GLY A C 1
ATOM 853 O O . GLY A 1 113 ? -4.266 -12.327 11.454 1.00 78.50 113 GLY A O 1
ATOM 854 N N . ASP A 1 114 ? -6.353 -12.523 10.628 1.00 84.88 114 ASP A N 1
ATOM 855 C CA . ASP A 1 114 ? -7.023 -11.477 11.430 1.00 84.88 114 ASP A CA 1
ATOM 856 C C . ASP A 1 114 ? -6.521 -10.037 11.189 1.00 84.88 114 ASP A C 1
ATOM 858 O O . ASP A 1 114 ? -6.885 -9.103 11.915 1.00 84.88 114 ASP A O 1
ATOM 862 N N . VAL A 1 115 ? -5.743 -9.833 10.125 1.00 91.56 115 VAL A N 1
ATOM 863 C CA . VAL A 1 115 ? -5.148 -8.542 9.782 1.00 91.56 115 VAL A CA 1
ATOM 864 C C . VAL A 1 115 ? -6.217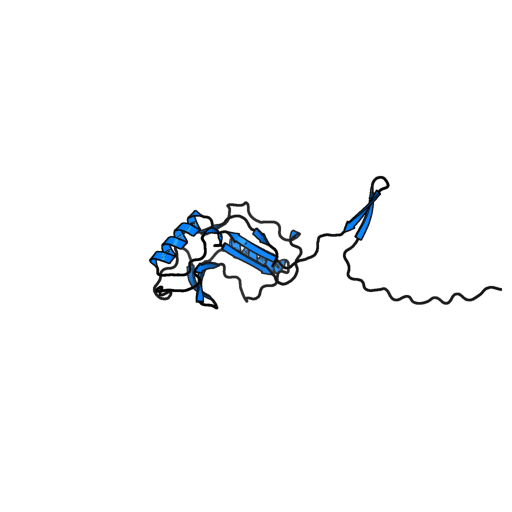 -7.583 9.269 1.00 91.56 115 VAL A C 1
ATOM 866 O O . VAL A 1 115 ? -6.949 -7.881 8.327 1.00 91.56 115 VAL A O 1
ATOM 869 N N . SER A 1 116 ? -6.295 -6.400 9.872 1.00 94.88 116 SER A N 1
ATOM 870 C CA . SER A 1 116 ? -7.237 -5.351 9.489 1.00 94.88 116 SER A CA 1
ATOM 871 C C . SER A 1 116 ? -6.607 -4.378 8.501 1.00 94.88 116 SER A C 1
ATOM 873 O O . SER A 1 116 ? -5.547 -3.789 8.752 1.00 94.88 116 SER A O 1
ATOM 875 N N . VAL A 1 117 ? -7.303 -4.178 7.386 1.00 95.81 117 VAL A N 1
ATOM 876 C CA . VAL A 1 117 ? -6.868 -3.308 6.296 1.00 95.81 117 VAL A CA 1
ATOM 877 C C . VAL A 1 117 ? -7.918 -2.251 5.985 1.00 95.81 117 VAL A C 1
ATOM 879 O O . VAL A 1 117 ? -9.124 -2.484 6.090 1.00 95.81 117 VAL A O 1
ATOM 882 N N . LEU A 1 118 ? -7.466 -1.069 5.576 1.00 97.31 118 LEU A N 1
ATOM 883 C CA . LEU A 1 118 ? -8.317 -0.051 4.976 1.00 97.31 118 LEU A CA 1
ATOM 884 C C . LEU A 1 118 ? -8.212 -0.179 3.459 1.00 97.31 118 LEU A C 1
ATOM 886 O O . LEU A 1 118 ? -7.207 0.234 2.884 1.00 97.31 118 LEU A O 1
ATOM 890 N N . ARG A 1 119 ? -9.255 -0.697 2.806 1.00 97.00 119 ARG A N 1
ATOM 891 C CA . ARG A 1 119 ? -9.372 -0.667 1.343 1.00 97.00 119 ARG A CA 1
ATOM 892 C C . ARG A 1 119 ? -9.971 0.666 0.900 1.00 97.00 119 ARG A C 1
ATOM 894 O O . ARG A 1 119 ? -10.938 1.145 1.498 1.00 97.00 119 ARG A O 1
ATOM 901 N N . PHE A 1 120 ? -9.443 1.235 -0.179 1.00 97.75 120 PHE A N 1
ATOM 902 C CA . PHE A 1 120 ? -9.932 2.482 -0.772 1.00 97.75 120 PHE A CA 1
ATOM 903 C C . PHE A 1 120 ? -9.912 2.423 -2.304 1.00 97.75 120 PHE A C 1
ATOM 905 O O . PHE A 1 120 ? -9.320 1.525 -2.893 1.00 97.75 120 PHE A O 1
ATOM 912 N N . ALA A 1 121 ? -10.592 3.360 -2.963 1.00 96.62 121 ALA A N 1
ATOM 913 C CA . ALA A 1 121 ? -10.504 3.531 -4.412 1.00 96.62 121 ALA A CA 1
ATOM 914 C C . ALA A 1 121 ? -9.390 4.525 -4.782 1.00 96.62 121 ALA A C 1
ATOM 916 O O . ALA A 1 121 ? -9.263 5.575 -4.154 1.00 96.62 121 ALA A O 1
ATOM 917 N N . SER A 1 122 ? -8.600 4.207 -5.811 1.00 95.44 122 SER A N 1
ATOM 918 C CA . SER A 1 122 ? -7.588 5.108 -6.377 1.00 95.44 122 SER A CA 1
ATOM 919 C C . SER A 1 122 ? -7.291 4.726 -7.825 1.00 95.44 122 SER A C 1
ATOM 921 O O . SER A 1 122 ? -6.695 3.681 -8.091 1.00 95.44 122 SER A O 1
ATOM 923 N N . GLU A 1 123 ? -7.732 5.551 -8.771 1.00 93.56 123 GLU A N 1
ATOM 924 C CA . GLU A 1 123 ? -7.453 5.355 -10.198 1.00 93.56 123 GLU A CA 1
ATOM 925 C C . GLU A 1 123 ? -5.949 5.428 -10.522 1.00 93.56 123 GLU A C 1
ATOM 927 O O . GLU A 1 123 ? -5.467 4.507 -11.184 1.00 93.56 123 GLU A O 1
ATOM 932 N N . PRO A 1 124 ? -5.163 6.391 -9.990 1.00 93.06 124 PRO A N 1
ATOM 933 C CA . PRO A 1 124 ? -3.720 6.431 -10.231 1.00 93.06 124 PRO A CA 1
ATOM 934 C C . PRO A 1 124 ? -2.997 5.140 -9.831 1.00 93.06 124 PRO A C 1
ATOM 936 O O . PRO A 1 124 ? -2.161 4.644 -10.583 1.00 93.06 124 PRO A O 1
ATOM 939 N N . LEU A 1 125 ? -3.354 4.550 -8.683 1.00 95.38 125 LEU A N 1
ATOM 940 C CA . LEU A 1 125 ? -2.766 3.280 -8.246 1.00 95.38 125 LEU A CA 1
ATOM 941 C C . LEU A 1 125 ? -3.176 2.107 -9.147 1.00 95.38 125 LEU A C 1
ATOM 943 O O . LEU A 1 125 ? -2.351 1.239 -9.414 1.00 95.38 125 LEU A O 1
ATOM 947 N N . ASN A 1 126 ? -4.417 2.080 -9.645 1.00 95.81 126 ASN A N 1
ATOM 948 C CA . ASN A 1 126 ? -4.853 1.043 -10.587 1.00 95.81 126 ASN A CA 1
ATOM 949 C C . ASN A 1 126 ? -4.105 1.136 -11.921 1.00 95.81 126 ASN A C 1
ATOM 951 O O . ASN A 1 126 ? -3.668 0.114 -12.444 1.00 95.81 126 ASN A O 1
ATOM 955 N N . LEU A 1 127 ? -3.921 2.347 -12.451 1.00 94.25 127 LEU A N 1
ATOM 956 C CA . LEU A 1 127 ? -3.172 2.569 -13.688 1.00 94.25 127 LEU A CA 1
ATOM 957 C C . LEU A 1 127 ? -1.701 2.168 -13.537 1.00 94.25 127 LEU A C 1
ATOM 959 O O . LEU A 1 127 ? -1.153 1.506 -14.421 1.00 94.25 127 LEU A O 1
ATOM 963 N N . ARG A 1 128 ? -1.085 2.521 -12.402 1.00 94.62 128 ARG A N 1
ATOM 964 C CA . ARG A 1 128 ? 0.302 2.157 -12.104 1.00 94.62 128 ARG A CA 1
ATOM 965 C C . ARG A 1 128 ? 0.469 0.647 -11.918 1.00 94.62 128 ARG A C 1
ATOM 967 O O . ARG A 1 128 ? 1.390 0.061 -12.478 1.00 94.62 128 ARG A O 1
ATOM 974 N N . TRP A 1 129 ? -0.441 -0.011 -11.201 1.00 96.12 129 TRP A N 1
ATOM 975 C CA . TRP A 1 129 ? -0.448 -1.474 -11.098 1.00 96.12 129 TRP A CA 1
ATOM 976 C C . TRP A 1 129 ? -0.602 -2.155 -12.470 1.00 96.12 129 TRP A C 1
ATOM 978 O O . TRP A 1 129 ? 0.109 -3.117 -12.764 1.00 96.12 129 TRP A O 1
ATOM 988 N N . ASP A 1 130 ? -1.487 -1.650 -13.335 1.00 95.50 130 ASP A N 1
ATOM 989 C CA . ASP 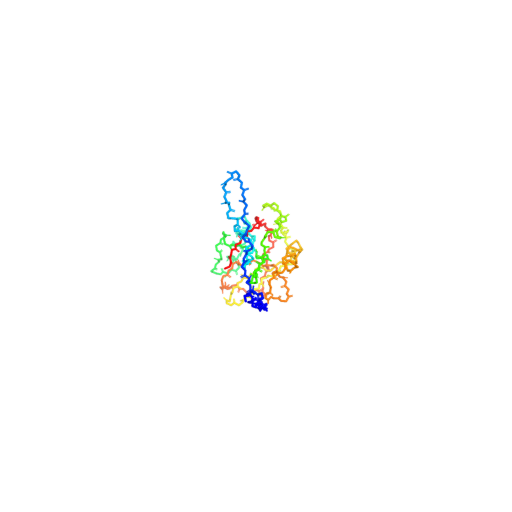A 1 130 ? -1.713 -2.222 -14.668 1.00 95.50 130 ASP A CA 1
ATOM 990 C C . ASP A 1 130 ? -0.477 -2.096 -15.572 1.00 95.50 130 ASP A C 1
ATOM 992 O O . ASP A 1 130 ? -0.162 -2.993 -16.350 1.00 95.50 130 ASP A O 1
ATOM 996 N N . GLU A 1 131 ? 0.302 -1.023 -15.448 1.00 94.62 131 GLU A N 1
ATOM 997 C CA . GLU A 1 131 ? 1.610 -0.931 -16.100 1.00 94.62 131 GLU A CA 1
ATOM 998 C C . GLU A 1 131 ? 2.591 -2.004 -15.611 1.00 94.62 131 GLU A C 1
ATOM 1000 O O . GLU A 1 131 ? 3.186 -2.686 -16.449 1.00 94.62 131 GLU A O 1
ATOM 1005 N N . PHE A 1 132 ? 2.722 -2.219 -14.295 1.00 95.19 132 PHE A N 1
ATOM 1006 C CA . PHE A 1 132 ? 3.542 -3.317 -13.769 1.00 95.19 132 PHE A CA 1
ATOM 1007 C C . PHE A 1 132 ? 3.080 -4.666 -14.327 1.00 95.19 132 PHE A C 1
ATOM 1009 O O . PHE A 1 132 ? 3.899 -5.481 -14.770 1.00 95.19 132 PHE A O 1
ATOM 1016 N N . ARG A 1 133 ? 1.761 -4.887 -14.375 1.00 95.69 133 ARG A N 1
ATOM 1017 C CA . ARG A 1 133 ? 1.161 -6.106 -14.922 1.00 95.69 133 ARG A CA 1
ATOM 1018 C C . ARG A 1 133 ? 1.483 -6.287 -16.408 1.00 95.69 133 ARG A C 1
ATOM 1020 O O . ARG A 1 133 ? 1.918 -7.372 -16.798 1.00 95.69 133 ARG A O 1
ATOM 1027 N N . ARG A 1 134 ? 1.331 -5.237 -17.222 1.00 95.00 134 ARG A N 1
ATOM 1028 C CA . ARG A 1 134 ? 1.672 -5.226 -18.659 1.00 95.00 134 ARG A CA 1
ATOM 1029 C C . ARG A 1 134 ? 3.170 -5.388 -18.913 1.00 95.00 134 ARG A C 1
ATOM 1031 O O . ARG A 1 134 ? 3.549 -5.989 -19.913 1.00 95.00 134 ARG A O 1
ATOM 1038 N N . GLY A 1 135 ? 4.016 -4.924 -17.995 1.00 94.19 135 GLY A N 1
ATOM 1039 C CA . GLY A 1 135 ? 5.468 -5.115 -18.039 1.00 94.19 135 GLY A CA 1
ATOM 1040 C C . GLY A 1 135 ? 5.949 -6.508 -17.619 1.00 94.19 135 GLY A C 1
ATOM 1041 O O . GLY A 1 135 ? 7.156 -6.750 -17.595 1.00 94.19 135 GLY A O 1
ATOM 1042 N N . GLY A 1 136 ? 5.033 -7.433 -17.314 1.00 95.12 136 GLY A N 1
ATOM 1043 C CA . GLY A 1 136 ? 5.346 -8.836 -17.042 1.00 95.12 136 GLY A CA 1
ATOM 1044 C C . GLY A 1 136 ? 5.420 -9.206 -15.562 1.00 95.12 136 GLY A C 1
ATOM 1045 O O . GLY A 1 136 ? 5.780 -10.343 -15.258 1.00 95.12 136 GLY A O 1
ATOM 1046 N N . CYS A 1 137 ? 5.053 -8.304 -14.643 1.00 96.06 137 CYS A N 1
ATOM 1047 C CA . CYS A 1 137 ? 4.947 -8.660 -13.230 1.00 96.06 137 CYS A CA 1
ATOM 1048 C C . CYS A 1 137 ? 3.887 -9.750 -13.025 1.00 96.06 137 CYS A C 1
ATOM 1050 O O . CYS A 1 137 ? 2.792 -9.707 -13.606 1.00 96.06 137 CYS A O 1
ATOM 1052 N N . SER A 1 138 ? 4.199 -10.722 -12.167 1.00 96.25 138 SER A N 1
ATOM 1053 C CA . SER A 1 138 ? 3.208 -11.680 -11.676 1.00 96.25 138 SER A CA 1
ATOM 1054 C C . SER A 1 138 ? 2.277 -11.005 -10.671 1.00 96.25 138 SER A C 1
ATOM 1056 O O . SER A 1 138 ? 2.692 -10.091 -9.963 1.00 96.25 138 SER A O 1
ATOM 1058 N N . TRP A 1 139 ? 1.044 -11.492 -10.571 1.00 94.88 139 TRP A N 1
ATOM 1059 C CA . TRP A 1 139 ? 0.078 -11.040 -9.577 1.00 94.88 139 TRP A CA 1
ATOM 1060 C C . TRP A 1 139 ? -0.793 -12.220 -9.156 1.00 94.88 139 TRP A C 1
ATOM 1062 O O . TRP A 1 139 ? -1.300 -12.939 -10.017 1.00 94.88 139 TRP A O 1
ATOM 1072 N N . ASP A 1 140 ? -0.946 -12.423 -7.851 1.00 91.38 140 ASP A N 1
ATOM 1073 C CA . ASP A 1 140 ? -1.606 -13.618 -7.306 1.00 91.38 140 ASP A CA 1
ATOM 1074 C C . ASP A 1 140 ? -3.128 -13.485 -7.201 1.00 91.38 140 ASP A C 1
ATOM 1076 O O . ASP A 1 140 ? -3.824 -14.468 -6.949 1.00 91.38 140 ASP A O 1
ATOM 1080 N N . HIS A 1 141 ? -3.660 -12.274 -7.379 1.00 88.44 141 HIS A N 1
ATOM 1081 C CA . HIS A 1 141 ? -5.082 -11.991 -7.208 1.00 88.44 141 HIS A CA 1
ATOM 1082 C C . HIS A 1 141 ? -5.767 -11.689 -8.552 1.00 88.44 141 HIS A C 1
ATOM 1084 O O . HIS A 1 141 ? -5.117 -11.239 -9.492 1.00 88.44 141 HIS A O 1
ATOM 1090 N N . PRO A 1 142 ? -7.093 -11.881 -8.679 1.00 87.56 142 PRO A N 1
ATOM 1091 C CA . PRO A 1 142 ? -7.806 -11.588 -9.928 1.00 87.56 142 PRO A CA 1
ATOM 1092 C C . PRO A 1 142 ? -7.809 -10.102 -10.314 1.00 87.56 142 PRO A C 1
ATOM 1094 O O . PRO A 1 142 ? -7.916 -9.764 -11.489 1.00 87.56 142 PRO A O 1
ATOM 1097 N N . SER A 1 143 ? -7.712 -9.214 -9.325 1.00 91.44 143 SER A N 1
ATOM 1098 C CA . SER A 1 143 ? -7.749 -7.764 -9.506 1.00 91.44 143 SER A CA 1
ATOM 1099 C C . SER A 1 143 ? -6.838 -7.067 -8.503 1.00 91.44 143 SER A C 1
ATOM 1101 O O . SER A 1 143 ? -6.431 -7.651 -7.494 1.00 91.44 143 SER A O 1
ATOM 1103 N N . TYR A 1 144 ? -6.560 -5.793 -8.752 1.00 96.25 144 TYR A N 1
ATOM 1104 C CA . TYR A 1 144 ? -5.910 -4.920 -7.787 1.00 96.25 144 TYR A CA 1
ATOM 1105 C C . TYR A 1 144 ? -6.935 -4.204 -6.913 1.00 96.25 144 TYR A C 1
ATOM 1107 O O . TYR A 1 144 ? -7.977 -3.748 -7.379 1.00 96.25 144 TYR A O 1
ATOM 1115 N N . ALA A 1 145 ? -6.650 -4.147 -5.618 1.00 95.50 145 ALA A N 1
ATOM 1116 C CA . ALA A 1 145 ? -7.476 -3.466 -4.638 1.00 95.50 145 ALA A CA 1
ATOM 1117 C C . ALA A 1 145 ? -6.551 -2.760 -3.645 1.00 95.50 145 ALA A C 1
ATOM 1119 O O . ALA A 1 145 ? -6.042 -3.422 -2.737 1.00 95.50 145 ALA A O 1
ATOM 1120 N N . PRO A 1 146 ? -6.292 -1.453 -3.819 1.00 97.31 146 PRO A N 1
ATOM 1121 C CA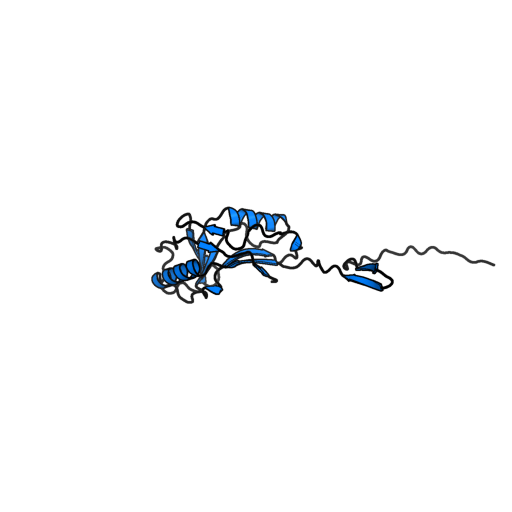 . PRO A 1 146 ? -5.342 -0.756 -2.972 1.00 97.31 146 PRO A CA 1
ATOM 1122 C C . PRO A 1 146 ? -5.848 -0.727 -1.530 1.00 97.31 146 PRO A C 1
ATOM 1124 O O . PRO A 1 146 ? -7.023 -0.452 -1.255 1.00 97.31 146 PRO A O 1
ATOM 1127 N N . HIS A 1 147 ? -4.948 -1.058 -0.613 1.00 98.00 147 HIS A N 1
ATOM 1128 C CA . HIS A 1 147 ? -5.236 -1.152 0.807 1.00 98.00 147 HIS A CA 1
ATOM 1129 C C . HIS A 1 147 ? -4.010 -0.780 1.642 1.00 98.00 147 HIS A C 1
ATOM 1131 O O . HIS A 1 147 ? -2.879 -0.911 1.181 1.00 98.00 147 HIS A O 1
ATOM 1137 N N . ILE A 1 148 ? -4.259 -0.311 2.866 1.00 98.25 148 ILE A N 1
ATOM 1138 C CA . ILE A 1 148 ? -3.240 -0.105 3.902 1.00 98.25 148 ILE A CA 1
ATOM 1139 C C . ILE A 1 148 ? -3.529 -1.079 5.034 1.00 98.25 148 ILE A C 1
ATOM 1141 O O . ILE A 1 148 ? -4.632 -1.070 5.586 1.00 98.25 148 ILE A O 1
ATOM 1145 N N . THR A 1 149 ? -2.540 -1.876 5.412 1.00 97.44 149 THR A N 1
ATOM 1146 C CA . THR A 1 149 ? -2.589 -2.656 6.650 1.00 97.44 149 THR A CA 1
ATOM 1147 C C . THR A 1 149 ? -2.312 -1.738 7.833 1.00 97.44 149 THR A C 1
ATOM 1149 O O . THR A 1 149 ? -1.284 -1.065 7.855 1.00 97.44 149 THR A O 1
ATOM 1152 N N . PHE A 1 150 ? -3.224 -1.689 8.808 1.00 97.06 150 PHE A N 1
ATOM 1153 C CA . PHE A 1 150 ? -3.113 -0.756 9.939 1.00 97.06 150 PHE A CA 1
ATOM 1154 C C . PHE A 1 150 ? -3.204 -1.423 11.316 1.00 97.06 150 PHE A C 1
ATOM 1156 O O . PHE A 1 150 ? -2.813 -0.810 12.310 1.00 97.06 150 PHE A O 1
ATOM 1163 N N . ALA A 1 151 ? -3.686 -2.666 11.400 1.00 95.88 151 ALA A N 1
ATOM 1164 C CA . ALA A 1 151 ? -3.730 -3.424 12.649 1.00 95.88 151 ALA A CA 1
ATOM 1165 C C . ALA A 1 151 ? -3.638 -4.933 12.398 1.00 95.88 151 ALA A C 1
ATOM 1167 O O . ALA A 1 151 ? -4.177 -5.433 11.413 1.00 95.88 151 ALA A O 1
ATOM 1168 N N . GLY A 1 152 ? -2.988 -5.661 13.304 1.00 88.81 152 GLY A N 1
ATOM 1169 C CA . GLY A 1 152 ? -2.875 -7.117 13.239 1.00 88.81 152 GLY A CA 1
ATOM 1170 C C . GLY A 1 152 ? -4.118 -7.862 13.727 1.00 88.81 152 GLY A C 1
ATOM 1171 O O . GLY A 1 152 ? -4.295 -9.017 13.359 1.00 88.81 152 GLY A O 1
ATOM 1172 N N . ARG A 1 153 ? -4.967 -7.233 14.559 1.00 82.69 153 ARG A N 1
ATOM 1173 C CA . ARG A 1 153 ? -6.173 -7.851 15.140 1.00 82.69 153 ARG A CA 1
ATOM 1174 C C . ARG A 1 153 ? -7.286 -6.826 15.381 1.00 82.69 153 ARG A C 1
ATOM 1176 O O . ARG A 1 153 ? -7.036 -5.654 15.662 1.00 82.69 153 ARG A O 1
ATOM 1183 N N . LEU A 1 154 ? -8.536 -7.295 15.361 1.00 78.88 154 LEU A N 1
ATOM 1184 C CA . LEU A 1 154 ? -9.728 -6.461 15.583 1.00 78.88 154 LEU A CA 1
ATOM 1185 C C . LEU A 1 154 ? -9.866 -5.919 17.015 1.00 78.88 154 LEU A C 1
ATOM 1187 O O . LEU A 1 154 ? -10.437 -4.850 17.203 1.00 78.88 154 LEU A O 1
ATOM 1191 N N . GLY A 1 155 ? -9.357 -6.619 18.032 1.00 83.75 155 GLY A N 1
ATOM 1192 C CA . GLY A 1 155 ? -9.555 -6.210 19.427 1.00 83.75 155 GLY A CA 1
ATOM 1193 C C . GLY A 1 155 ? -11.040 -6.193 19.807 1.00 83.75 155 GLY A C 1
ATOM 1194 O O . GLY A 1 155 ? -11.701 -7.226 19.728 1.00 83.75 155 GLY A O 1
ATOM 1195 N N . THR A 1 156 ? -11.558 -5.029 20.215 1.00 83.81 156 THR A N 1
ATOM 1196 C CA . THR A 1 156 ? -12.996 -4.806 20.481 1.00 83.81 156 THR A CA 1
ATOM 1197 C C . THR A 1 156 ? -13.730 -4.140 19.314 1.00 83.81 156 THR A C 1
ATOM 1199 O O . THR A 1 156 ? -14.920 -3.839 19.436 1.00 83.81 156 THR A O 1
ATOM 1202 N N . ALA A 1 157 ? -13.046 -3.893 18.192 1.00 83.75 157 ALA A N 1
ATOM 1203 C CA . ALA A 1 157 ? -13.648 -3.278 17.019 1.00 83.75 157 ALA A CA 1
ATOM 1204 C C . ALA A 1 157 ? -14.687 -4.203 16.367 1.00 83.75 157 ALA A C 1
ATOM 1206 O O . ALA A 1 157 ? -14.473 -5.407 16.223 1.00 83.75 157 ALA A O 1
ATOM 1207 N N . ASP A 1 158 ? -15.788 -3.610 15.903 1.00 82.62 158 ASP A N 1
ATOM 1208 C CA . ASP A 1 158 ? -16.807 -4.271 15.083 1.00 82.62 158 ASP A CA 1
ATOM 1209 C C . ASP A 1 158 ? -16.826 -3.640 13.677 1.00 82.62 158 ASP A C 1
ATOM 1211 O O . ASP A 1 158 ? -17.460 -2.595 13.475 1.00 82.62 158 ASP A O 1
ATOM 1215 N N . PRO A 1 159 ? -16.145 -4.249 12.684 1.00 76.44 159 PRO A N 1
ATOM 1216 C CA . PRO A 1 159 ? -16.086 -3.727 11.320 1.00 76.44 159 PRO A CA 1
ATOM 1217 C C . PRO A 1 159 ? -17.454 -3.561 10.653 1.00 76.44 159 PRO A C 1
ATOM 1219 O O . PRO A 1 159 ? -17.594 -2.717 9.772 1.00 76.44 159 PRO A O 1
ATOM 1222 N N . SER A 1 160 ? -18.473 -4.324 11.070 1.00 78.62 160 SER A N 1
ATOM 1223 C CA . SER A 1 160 ? -19.811 -4.259 10.468 1.00 78.62 160 SER A CA 1
ATOM 1224 C C . SER A 1 160 ? -20.576 -2.985 10.838 1.00 78.62 160 SER A C 1
ATOM 1226 O O . SER A 1 160 ? -21.500 -2.579 10.133 1.00 78.62 160 SER A O 1
ATOM 1228 N N . ARG A 1 161 ? -20.179 -2.332 11.935 1.00 81.38 161 ARG A N 1
ATOM 1229 C CA . ARG A 1 161 ? -20.821 -1.124 12.475 1.00 81.38 161 ARG A CA 1
ATOM 1230 C C . ARG A 1 161 ? -19.940 0.114 12.383 1.00 81.38 161 ARG A C 1
ATOM 1232 O O . ARG A 1 161 ? -20.383 1.211 12.724 1.00 81.38 161 ARG A O 1
ATOM 1239 N N . LEU A 1 162 ? -18.698 -0.047 11.935 1.00 86.75 162 LEU A N 1
ATOM 1240 C CA . LEU A 1 162 ? -17.720 1.023 11.920 1.00 86.75 162 LEU A CA 1
ATOM 1241 C C . LEU A 1 162 ? -17.723 1.785 10.594 1.00 86.75 162 LEU A C 1
ATOM 1243 O O . LEU A 1 162 ? -17.635 1.215 9.508 1.00 86.75 162 LEU A O 1
ATOM 1247 N N . LYS A 1 163 ? -17.710 3.116 10.687 1.00 91.38 163 LYS A N 1
ATOM 1248 C CA . LYS A 1 163 ? -17.375 3.966 9.545 1.00 91.38 163 LYS A CA 1
ATOM 1249 C C . LYS A 1 163 ? -15.864 3.929 9.304 1.00 91.38 163 LYS A C 1
ATOM 1251 O O . LYS A 1 163 ? -15.086 4.313 10.178 1.00 91.38 163 LYS A O 1
ATOM 1256 N N . ALA A 1 164 ? -15.468 3.505 8.105 1.00 95.31 164 ALA A N 1
ATOM 1257 C CA . ALA A 1 164 ? -14.072 3.503 7.678 1.00 95.31 164 ALA A CA 1
ATOM 1258 C C . ALA A 1 164 ? -13.428 4.895 7.802 1.00 95.31 164 ALA A C 1
ATOM 1260 O O . ALA A 1 164 ? -14.107 5.923 7.692 1.00 95.31 164 ALA A O 1
ATOM 1261 N N . PHE A 1 165 ? -12.109 4.920 8.005 1.00 96.69 165 PHE A N 1
ATOM 1262 C CA . PHE A 1 165 ? -11.340 6.156 8.086 1.00 96.69 165 PHE A CA 1
ATOM 1263 C C . PHE A 1 165 ? -11.600 7.052 6.866 1.00 96.69 165 PHE A C 1
ATOM 1265 O O . PHE A 1 165 ? -11.367 6.677 5.715 1.00 96.69 165 PHE A O 1
ATOM 1272 N N . ALA A 1 166 ? -12.103 8.256 7.129 1.00 95.44 166 ALA A N 1
ATOM 1273 C CA . ALA A 1 166 ? -12.527 9.197 6.097 1.00 95.44 166 ALA A CA 1
ATOM 1274 C C . ALA A 1 166 ? -11.521 10.333 5.863 1.00 95.44 166 ALA A C 1
ATOM 1276 O O . ALA A 1 166 ? -11.764 11.171 5.000 1.00 95.44 166 ALA A O 1
ATOM 1277 N N . GLY A 1 167 ? -10.405 10.374 6.596 1.00 97.12 167 GLY A N 1
ATOM 1278 C CA . GLY A 1 167 ? -9.379 11.396 6.402 1.00 97.12 167 GLY A CA 1
ATOM 1279 C C . GLY A 1 167 ? -8.697 11.288 5.039 1.00 97.12 167 GLY A C 1
ATOM 1280 O O . GLY A 1 167 ? -8.793 10.267 4.358 1.00 97.12 167 GLY A O 1
ATOM 1281 N N . GLU A 1 168 ? -8.027 12.356 4.631 1.00 97.31 168 GLU A N 1
ATOM 1282 C CA . GLU A 1 168 ? -7.127 12.327 3.478 1.00 97.31 168 GLU A CA 1
ATOM 1283 C C . GLU A 1 168 ? -5.957 11.369 3.749 1.00 97.31 168 GLU A C 1
ATOM 1285 O O . GLU A 1 168 ? -5.508 11.279 4.898 1.00 97.31 168 GLU A O 1
ATOM 1290 N N . LEU A 1 169 ? -5.512 10.661 2.706 1.00 97.31 169 LEU A N 1
ATOM 1291 C CA . LEU A 1 169 ? -4.330 9.796 2.719 1.00 97.31 169 LEU A CA 1
ATOM 1292 C C . LEU A 1 169 ? -3.295 10.383 1.759 1.00 97.31 169 LEU A C 1
ATOM 1294 O O . LEU A 1 169 ? -3.606 10.543 0.576 1.00 97.31 169 LEU A O 1
ATOM 1298 N N . ARG A 1 170 ? -2.087 10.678 2.237 1.00 96.00 170 ARG A N 1
ATOM 1299 C CA . ARG A 1 170 ? -0.965 11.085 1.383 1.00 96.00 170 ARG A CA 1
ATOM 1300 C C . ARG A 1 170 ? 0.112 10.016 1.440 1.00 96.00 170 ARG A C 1
ATOM 1302 O O . ARG A 1 170 ? 0.335 9.397 2.475 1.00 96.00 170 ARG A O 1
ATOM 1309 N N . PHE A 1 171 ? 0.750 9.770 0.309 1.00 95.00 171 PHE A N 1
ATOM 1310 C CA . PHE A 1 171 ? 1.782 8.753 0.204 1.00 95.00 171 PHE A CA 1
ATOM 1311 C C . PHE A 1 171 ? 3.069 9.362 -0.331 1.00 95.00 171 PHE A C 1
ATOM 1313 O O . PHE A 1 171 ? 3.031 10.191 -1.240 1.00 95.00 171 PHE A O 1
ATOM 1320 N N . GLY A 1 172 ? 4.189 8.901 0.221 1.00 93.00 172 GLY A N 1
ATOM 1321 C CA . GLY A 1 172 ? 5.531 9.241 -0.237 1.00 93.00 172 GLY A CA 1
ATOM 1322 C C . GLY A 1 172 ? 5.876 8.615 -1.598 1.00 93.00 172 GLY A C 1
ATOM 1323 O O . GLY A 1 172 ? 4.981 8.090 -2.275 1.00 93.00 172 GLY A O 1
ATOM 1324 N N . PRO A 1 173 ? 7.156 8.654 -2.020 1.00 91.56 173 PRO A N 1
ATOM 1325 C CA . PRO A 1 173 ? 7.623 8.112 -3.299 1.00 91.56 173 PRO A CA 1
ATOM 1326 C C . PRO A 1 173 ? 7.401 6.600 -3.420 1.00 91.56 173 PRO A C 1
ATOM 1328 O O . PRO A 1 173 ? 7.103 5.913 -2.448 1.00 91.56 173 PRO A O 1
ATOM 1331 N N . GLU A 1 174 ? 7.571 6.067 -4.632 1.00 92.75 174 GLU A N 1
ATOM 1332 C CA . GLU A 1 174 ? 7.682 4.617 -4.805 1.00 92.75 174 GLU A CA 1
ATOM 1333 C C . GLU A 1 174 ? 9.010 4.109 -4.256 1.00 92.75 174 GLU A C 1
ATOM 1335 O O . GLU A 1 174 ? 10.076 4.639 -4.574 1.00 92.75 174 GLU A O 1
ATOM 1340 N N . GLU A 1 175 ? 8.933 3.038 -3.480 1.00 92.56 175 GLU A N 1
ATOM 1341 C CA . GLU A 1 175 ? 10.081 2.310 -2.969 1.00 92.56 175 GLU A CA 1
ATOM 1342 C C . GLU A 1 175 ? 10.162 0.966 -3.685 1.00 92.56 175 GLU A C 1
ATOM 1344 O O . GLU A 1 175 ? 9.219 0.177 -3.657 1.00 92.56 175 GLU A O 1
ATOM 1349 N N . PHE A 1 176 ? 11.289 0.724 -4.354 1.00 93.75 176 PHE A N 1
ATOM 1350 C CA . PHE A 1 176 ? 11.580 -0.530 -5.040 1.00 93.75 176 PHE A CA 1
ATOM 1351 C C . PHE A 1 176 ? 12.477 -1.377 -4.143 1.00 93.75 176 PHE A C 1
ATOM 1353 O O . PHE A 1 176 ? 13.550 -0.929 -3.734 1.00 93.75 176 PHE A O 1
ATOM 1360 N N . ALA A 1 177 ? 12.059 -2.607 -3.865 1.00 93.94 177 ALA A N 1
ATOM 1361 C CA . ALA A 1 177 ? 12.776 -3.522 -2.991 1.00 93.94 177 ALA A CA 1
ATOM 1362 C C . ALA A 1 177 ? 12.793 -4.954 -3.554 1.00 93.94 177 ALA A C 1
ATOM 1364 O O . ALA A 1 177 ? 11.874 -5.355 -4.277 1.00 93.94 177 ALA A O 1
ATOM 1365 N N . PRO A 1 178 ? 13.833 -5.746 -3.232 1.00 93.19 178 PRO A N 1
ATOM 1366 C CA . PRO A 1 178 ? 13.824 -7.177 -3.508 1.00 93.19 178 PRO A CA 1
ATOM 1367 C C . PRO A 1 178 ? 12.817 -7.896 -2.596 1.00 93.19 178 PRO A C 1
ATOM 1369 O O . PRO A 1 178 ? 12.499 -7.407 -1.510 1.00 93.19 178 PRO A O 1
ATOM 1372 N N . ILE A 1 179 ? 12.342 -9.061 -3.047 1.00 89.12 179 ILE A N 1
ATOM 1373 C CA . ILE A 1 179 ? 11.516 -9.999 -2.262 1.00 89.12 179 ILE A CA 1
ATOM 1374 C C . ILE A 1 179 ? 12.406 -11.065 -1.629 1.00 89.12 179 ILE A C 1
ATOM 1376 O O . ILE A 1 179 ? 13.286 -11.582 -2.357 1.00 89.12 179 ILE A O 1
#

InterPro domains:
  IPR009097 Cyclic phosphodiesterase [SSF55144] (42-154)
  IPR056175 Anti-CBASS protein Acb1-like, C-terminal domain [PF23474] (40-178)